Protein AF-A0A965PLQ7-F1 (afdb_monomer)

Radius of gyration: 40.12 Å; Cα contacts (8 Å, |Δi|>4): 39; chains: 1; bounding box: 79×46×120 Å

pLDDT: mean 82.79, std 12.0, range [39.75, 94.56]

Foldseek 3Di:
DVVVVVVVVVVVVVVVVVVVVVVVVVVVVVVVVVVVVVVVVVVVVVVVVVVVVVVLVVLLVVLVVVLVVQLVVLVVVLVVQLVVLVPFAAPPDDDPDDDPCVDPDLVNDHSVVNNVVSVVVSVVSNVVSVVVSVVSVVVVVVCVVVVPDPPDD

Secondary structure (DSSP, 8-state):
-HHHHHHHHHHHHHHHHHHHHHHHHHHHHHHHHHHHHHHHHHHHHHHHHHHHHHHHHHHHHHHHHHHHHHHHHHHHHHHHHHHHHTTSPPTTS--SS-----S--TTS--HHHHHHHHHHHHHHHHHHHHHHHHHHHHHHHHHHHTT--TT--

Sequence (153 aa):
MYWTIARYLSVALVCFVAGSVITQWRADKKLAELQKTYAEELNKAYESARKKEVNLRAEAAQIRRNKDGQIKSINDKHQSIVNGLRERPSASSVPDTTRDCKASTGAELSREHAEFLAREATRADQLRSALEACYLQYESVVSILTNKNPNNQ

Me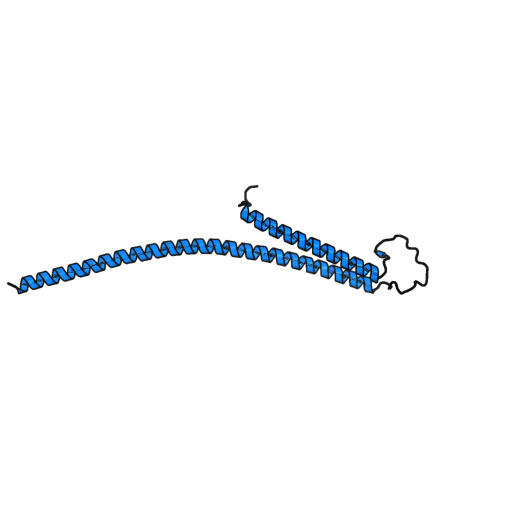an predicted aligned error: 12.71 Å

Solvent-accessible surface area (backbone atoms only — not comparable to full-atom values): 8701 Å² total; per-residue (Å²): 122,65,70,64,54,53,51,53,53,53,54,52,52,51,53,52,52,54,50,54,53,56,54,49,55,58,52,52,51,53,51,53,50,52,49,48,53,51,50,52,52,51,49,53,52,49,51,55,52,49,52,51,53,51,51,54,53,51,50,55,49,46,54,50,50,52,45,53,51,51,50,47,52,50,49,53,49,46,52,53,52,49,58,64,37,67,81,46,63,48,77,87,58,78,67,97,56,91,75,80,76,86,59,101,45,82,86,75,48,36,28,66,64,42,52,50,51,50,51,53,52,46,51,53,51,47,49,51,49,53,50,52,51,49,51,53,53,48,51,52,53,49,44,67,74,65,67,62,63,90,86,78,123

Structure (mmCIF, N/CA/C/O backbone):
data_AF-A0A965PLQ7-F1
#
_entry.id   AF-A0A965PLQ7-F1
#
loop_
_atom_site.group_PDB
_atom_site.id
_atom_site.type_symbol
_atom_site.label_atom_id
_atom_site.label_alt_id
_atom_site.label_comp_id
_atom_site.label_asym_id
_atom_site.label_entity_id
_atom_site.label_seq_id
_atom_site.pdbx_PDB_ins_code
_atom_site.Cartn_x
_atom_site.Cartn_y
_atom_site.Cartn_z
_atom_site.occupancy
_atom_site.B_iso_or_equiv
_atom_site.auth_seq_id
_atom_site.auth_comp_id
_atom_site.auth_asym_id
_atom_site.auth_atom_id
_atom_site.pdbx_PDB_model_num
ATOM 1 N N . MET A 1 1 ? 38.503 -25.787 -71.731 1.00 66.88 1 MET A N 1
ATOM 2 C CA . MET A 1 1 ? 38.452 -24.369 -71.302 1.00 66.88 1 MET A CA 1
ATOM 3 C C . MET A 1 1 ? 37.222 -24.030 -70.441 1.00 66.88 1 MET A C 1
ATOM 5 O O . MET A 1 1 ? 37.364 -23.248 -69.519 1.00 66.88 1 MET A O 1
ATOM 9 N N . TYR A 1 2 ? 36.046 -24.645 -70.643 1.00 78.12 2 TYR A N 1
ATOM 10 C CA . TYR A 1 2 ? 34.828 -24.362 -69.849 1.00 78.12 2 TYR A CA 1
ATOM 11 C C . TYR A 1 2 ? 34.816 -24.903 -68.405 1.00 78.12 2 TYR A C 1
ATOM 13 O O . TYR A 1 2 ? 34.206 -24.307 -67.523 1.00 78.12 2 TYR A O 1
ATOM 21 N N . TRP A 1 3 ? 35.515 -26.007 -68.134 1.00 76.44 3 TRP A N 1
ATOM 22 C CA . TRP A 1 3 ? 35.523 -26.645 -66.810 1.00 76.44 3 TRP A CA 1
ATOM 23 C C . TRP A 1 3 ? 36.226 -25.812 -65.725 1.00 76.44 3 TRP A C 1
ATOM 25 O O . TRP A 1 3 ? 35.797 -25.791 -64.573 1.00 76.44 3 TRP A O 1
ATOM 35 N N . THR A 1 4 ? 37.272 -25.066 -66.092 1.00 86.12 4 THR A N 1
ATOM 36 C CA . THR A 1 4 ? 37.950 -24.141 -65.173 1.00 86.12 4 THR A CA 1
ATOM 37 C C . THR A 1 4 ? 37.063 -22.938 -64.855 1.00 86.12 4 THR A C 1
ATOM 39 O O . THR A 1 4 ? 36.941 -22.571 -63.691 1.00 86.12 4 THR A O 1
ATOM 42 N N . ILE A 1 5 ? 36.363 -22.392 -65.856 1.00 87.19 5 ILE A N 1
ATOM 43 C CA . ILE A 1 5 ? 35.408 -21.282 -65.692 1.00 87.19 5 ILE A CA 1
ATOM 44 C C . ILE A 1 5 ? 34.255 -21.686 -64.756 1.00 87.19 5 ILE A C 1
ATOM 46 O O . ILE A 1 5 ? 33.928 -20.944 -63.831 1.00 87.19 5 ILE A O 1
ATOM 50 N N . ALA A 1 6 ? 33.691 -22.887 -64.929 1.00 89.19 6 ALA A N 1
ATOM 51 C CA . ALA A 1 6 ? 32.638 -23.410 -64.054 1.00 89.19 6 ALA A CA 1
ATOM 52 C C . ALA A 1 6 ? 33.101 -23.556 -62.590 1.00 89.19 6 ALA A C 1
ATOM 54 O O . ALA A 1 6 ? 32.358 -23.224 -61.665 1.00 89.19 6 ALA A O 1
ATOM 55 N N . ARG A 1 7 ? 34.354 -23.980 -62.366 1.00 89.88 7 ARG A N 1
ATOM 56 C CA . ARG A 1 7 ? 34.948 -24.044 -61.022 1.00 89.88 7 ARG A CA 1
ATOM 57 C C . ARG A 1 7 ? 35.049 -22.666 -60.369 1.00 89.88 7 ARG A C 1
ATOM 59 O O . ARG A 1 7 ? 34.617 -22.520 -59.228 1.00 89.88 7 ARG A O 1
ATOM 66 N N . TYR A 1 8 ? 35.541 -21.654 -61.080 1.00 91.75 8 TYR A N 1
ATOM 67 C CA . TYR A 1 8 ? 35.634 -20.300 -60.524 1.00 91.75 8 TYR A CA 1
ATOM 68 C C . TYR A 1 8 ? 34.261 -19.699 -60.197 1.00 91.75 8 TYR A C 1
ATOM 70 O O . TYR A 1 8 ? 34.104 -19.098 -59.135 1.00 91.75 8 TYR A O 1
ATOM 78 N N . LEU A 1 9 ? 33.250 -19.931 -61.043 1.00 91.69 9 LEU A N 1
ATOM 79 C CA . LEU A 1 9 ? 31.876 -19.499 -60.766 1.00 91.69 9 LEU A CA 1
ATOM 80 C C . LEU A 1 9 ? 31.300 -20.167 -59.511 1.00 91.69 9 LEU A C 1
ATOM 82 O O . LEU A 1 9 ? 30.690 -19.488 -58.689 1.00 91.69 9 LEU A O 1
ATOM 86 N N . SER A 1 10 ? 31.539 -21.469 -59.316 1.00 90.00 10 SER A N 1
ATOM 87 C CA . SER A 1 10 ? 31.071 -22.172 -58.113 1.00 90.00 10 SER A CA 1
ATOM 88 C C . SER A 1 10 ? 31.702 -21.627 -56.824 1.00 90.00 10 SER A C 1
ATOM 90 O O . SER A 1 10 ? 31.001 -21.426 -55.835 1.00 90.00 10 SER A O 1
ATOM 92 N N . VAL A 1 11 ? 33.000 -21.302 -56.844 1.00 91.94 11 VAL A N 1
ATOM 93 C CA . VAL A 1 11 ? 33.704 -20.722 -55.688 1.00 91.94 11 VAL A CA 1
ATOM 94 C C . VAL A 1 11 ? 33.186 -19.317 -55.377 1.00 91.94 11 VAL A C 1
ATOM 96 O O . VAL A 1 11 ? 32.912 -19.011 -54.218 1.00 91.94 11 VAL A O 1
ATOM 99 N N . ALA A 1 12 ? 32.979 -18.484 -56.400 1.00 90.62 12 ALA A N 1
ATOM 100 C CA . ALA A 1 12 ? 32.423 -17.144 -56.224 1.00 90.62 12 ALA A CA 1
ATOM 101 C C . ALA A 1 12 ? 31.021 -17.177 -55.588 1.00 90.62 12 ALA A C 1
ATOM 103 O O . ALA A 1 12 ? 30.727 -16.380 -54.696 1.00 90.62 12 ALA A O 1
ATOM 104 N N . LEU A 1 13 ? 30.180 -18.135 -55.990 1.00 92.00 13 LEU A N 1
ATOM 105 C CA . LEU A 1 13 ? 28.825 -18.300 -55.460 1.00 92.00 13 LEU A CA 1
ATOM 106 C C . LEU A 1 13 ? 28.847 -18.735 -53.984 1.00 92.00 13 LEU A C 1
ATOM 108 O O . LEU A 1 13 ? 28.117 -18.177 -53.167 1.00 92.00 13 LEU A O 1
ATOM 112 N N . VAL A 1 14 ? 29.745 -19.652 -53.610 1.00 92.00 14 VAL A N 1
ATOM 113 C CA . VAL A 1 14 ? 29.930 -20.066 -52.207 1.00 92.00 14 VAL A CA 1
ATOM 114 C C . VAL A 1 14 ? 30.409 -18.899 -51.337 1.00 92.00 14 VAL A C 1
ATOM 116 O O . VAL A 1 14 ? 29.869 -18.691 -50.251 1.00 92.00 14 VAL A O 1
ATOM 119 N N . CYS A 1 15 ? 31.366 -18.094 -51.810 1.00 87.88 15 CYS A N 1
ATOM 120 C CA . CYS A 1 15 ? 31.826 -16.904 -51.086 1.00 87.88 15 CYS A CA 1
ATOM 121 C C . CYS A 1 15 ? 30.713 -15.861 -50.912 1.00 87.88 15 CYS A C 1
ATOM 123 O O . CYS A 1 15 ? 30.601 -15.253 -49.847 1.00 87.88 15 CYS A O 1
ATOM 125 N N . PHE A 1 16 ? 29.870 -15.677 -51.930 1.00 92.44 16 PHE A N 1
ATOM 126 C CA . PHE A 1 16 ? 28.741 -14.753 -51.877 1.00 92.44 16 PHE A CA 1
ATOM 127 C C . PHE A 1 16 ? 27.687 -15.192 -50.848 1.00 92.44 16 PHE A C 1
ATOM 129 O O . PHE A 1 16 ? 27.262 -14.392 -50.010 1.00 92.44 16 PHE A O 1
ATOM 136 N N . VAL A 1 17 ? 27.328 -16.480 -50.839 1.00 90.25 17 VAL A N 1
ATOM 137 C CA . VAL A 1 17 ? 26.378 -17.042 -49.865 1.00 90.25 17 VAL A CA 1
ATOM 138 C C . VAL A 1 17 ? 26.950 -16.975 -48.448 1.00 90.25 17 VAL A C 1
ATOM 140 O O . VAL A 1 17 ? 26.284 -16.465 -47.549 1.00 90.25 17 VAL A O 1
ATOM 143 N N . ALA A 1 18 ? 28.204 -17.385 -48.241 1.00 89.50 18 ALA A N 1
ATOM 144 C CA . ALA A 1 18 ? 28.858 -17.284 -46.935 1.00 89.50 18 ALA A CA 1
ATOM 145 C C . ALA A 1 18 ? 28.910 -15.831 -46.422 1.00 89.50 18 ALA A C 1
ATOM 147 O O . ALA A 1 18 ? 28.638 -15.579 -45.248 1.00 89.50 18 ALA A O 1
ATOM 148 N N . GLY A 1 19 ? 29.181 -14.867 -47.309 1.00 87.19 19 GLY A N 1
ATOM 149 C CA . GLY A 1 19 ? 29.138 -13.439 -46.992 1.00 87.19 19 GLY A CA 1
ATOM 150 C C . GLY A 1 19 ? 27.767 -12.977 -46.489 1.00 87.19 19 GLY A C 1
ATOM 151 O O . GLY A 1 19 ? 27.698 -12.304 -45.461 1.00 87.19 19 GLY A O 1
ATOM 152 N N . SER A 1 20 ? 26.681 -13.380 -47.160 1.00 86.88 20 SER A N 1
ATOM 153 C CA . SER A 1 20 ? 25.308 -13.024 -46.756 1.00 86.88 20 SER A CA 1
ATOM 154 C C . SER A 1 20 ? 24.885 -13.601 -45.397 1.00 86.88 20 SER A C 1
ATOM 156 O O . SER A 1 20 ? 24.211 -12.925 -44.623 1.00 86.88 20 SER A O 1
ATOM 158 N N . VAL A 1 21 ? 25.332 -14.812 -45.053 1.00 90.94 21 VAL A N 1
ATOM 159 C CA . VAL A 1 21 ? 25.016 -15.436 -43.755 1.00 90.94 21 VAL A CA 1
ATOM 160 C C . VAL A 1 21 ? 25.738 -14.714 -42.612 1.00 90.94 21 VAL A C 1
ATOM 162 O O . VAL A 1 21 ? 25.161 -14.467 -41.551 1.00 90.94 21 VAL A O 1
ATOM 165 N N . ILE A 1 22 ? 26.995 -14.314 -42.830 1.00 86.00 22 ILE A N 1
ATOM 166 C CA . ILE A 1 22 ? 27.783 -13.578 -41.831 1.00 86.00 22 ILE A CA 1
ATOM 167 C C . ILE A 1 22 ? 27.171 -12.197 -41.555 1.00 86.00 22 ILE A C 1
ATOM 169 O O . ILE A 1 22 ? 27.165 -11.744 -40.406 1.00 86.00 22 ILE A O 1
ATOM 173 N N . THR A 1 23 ? 26.662 -11.507 -42.581 1.00 82.94 23 THR A N 1
ATOM 174 C CA . THR A 1 23 ? 26.028 -10.193 -42.405 1.00 82.94 23 THR A CA 1
ATOM 175 C C . THR A 1 23 ? 24.679 -10.293 -41.694 1.00 82.94 23 THR A C 1
ATOM 177 O O . THR A 1 23 ? 24.423 -9.472 -40.811 1.00 82.94 23 THR A O 1
ATOM 180 N N . GLN A 1 24 ? 23.870 -11.316 -41.988 1.00 83.25 24 GLN A N 1
ATOM 181 C CA . GLN A 1 24 ? 22.608 -11.585 -41.284 1.00 83.25 24 GLN A CA 1
ATOM 182 C C . GLN A 1 24 ? 22.830 -11.851 -39.790 1.00 83.25 24 GLN A C 1
ATOM 184 O O . GLN A 1 24 ? 22.234 -11.177 -38.955 1.00 83.25 24 GLN A O 1
ATOM 189 N N . TRP A 1 25 ? 23.792 -12.705 -39.430 1.00 86.44 25 TRP A N 1
ATOM 190 C CA . TRP A 1 25 ? 24.076 -13.007 -38.021 1.00 86.44 25 TRP A CA 1
ATOM 191 C C . TRP A 1 25 ? 24.499 -11.773 -37.205 1.00 86.44 25 TRP A C 1
ATOM 193 O O . TRP A 1 25 ? 24.160 -11.632 -36.028 1.00 86.44 25 TRP A O 1
ATOM 203 N N . ARG A 1 26 ? 25.233 -10.841 -37.830 1.00 86.50 26 ARG A N 1
ATOM 204 C CA . ARG A 1 26 ? 25.609 -9.562 -37.201 1.00 86.50 26 ARG A CA 1
ATOM 205 C C . ARG A 1 26 ? 24.405 -8.640 -37.000 1.00 86.50 26 ARG A C 1
ATOM 207 O O . ARG A 1 26 ? 24.387 -7.904 -36.015 1.00 86.50 26 ARG A O 1
ATOM 214 N N . ALA A 1 27 ? 23.435 -8.663 -37.913 1.00 85.81 27 ALA A N 1
ATOM 215 C CA . ALA A 1 27 ? 22.197 -7.902 -37.785 1.00 85.81 27 ALA A CA 1
ATOM 216 C C . ALA A 1 27 ? 21.310 -8.472 -36.666 1.00 85.81 27 ALA A C 1
ATOM 218 O O . ALA A 1 27 ? 20.884 -7.718 -35.791 1.00 85.81 27 ALA A O 1
ATOM 219 N N . ASP A 1 28 ? 21.141 -9.796 -36.619 1.00 86.75 28 ASP A N 1
ATOM 220 C CA . ASP A 1 28 ? 20.325 -10.480 -35.607 1.00 86.75 28 ASP A CA 1
ATOM 221 C C . ASP A 1 28 ? 20.848 -10.245 -34.186 1.00 86.75 28 ASP A C 1
ATOM 223 O O . ASP A 1 28 ? 20.072 -9.996 -33.262 1.00 86.75 28 ASP A O 1
ATOM 227 N N . LYS A 1 29 ? 22.176 -10.243 -33.998 1.00 89.25 29 LYS A N 1
ATOM 228 C CA . LYS A 1 2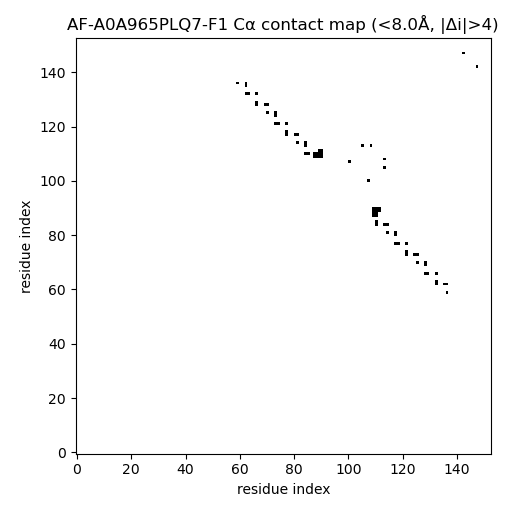9 ? 22.780 -9.939 -32.691 1.00 89.25 29 LYS A CA 1
ATOM 229 C C . LYS A 1 29 ? 22.440 -8.542 -32.184 1.00 89.25 29 LYS A C 1
ATOM 231 O O . LYS A 1 29 ? 22.095 -8.402 -31.015 1.00 89.25 29 LYS A O 1
ATOM 236 N N . LYS A 1 30 ? 22.518 -7.527 -33.049 1.00 88.19 30 LYS A N 1
ATOM 237 C CA . LYS A 1 30 ? 22.174 -6.146 -32.677 1.00 88.19 30 LYS A CA 1
ATOM 238 C C . LYS A 1 30 ? 20.693 -6.013 -32.342 1.00 88.19 30 LYS A C 1
ATOM 240 O O . LYS A 1 30 ? 20.339 -5.294 -31.414 1.00 88.19 30 LYS A O 1
ATOM 245 N N . LEU A 1 31 ? 19.839 -6.729 -33.073 1.00 89.44 31 LEU A N 1
ATOM 246 C CA . LEU A 1 31 ? 18.400 -6.750 -32.825 1.00 89.44 31 LEU A CA 1
ATOM 247 C C . LEU A 1 31 ? 18.081 -7.377 -31.459 1.00 89.44 31 LEU A C 1
ATOM 249 O O . LEU A 1 31 ? 17.299 -6.820 -30.693 1.00 89.44 31 LEU A O 1
ATOM 253 N N . ALA A 1 32 ? 18.743 -8.488 -31.125 1.00 90.12 32 ALA A N 1
ATOM 254 C CA . ALA A 1 32 ? 18.596 -9.154 -29.834 1.00 90.12 32 ALA A CA 1
ATOM 255 C C . ALA A 1 32 ? 19.124 -8.306 -28.664 1.00 90.12 32 ALA A C 1
ATOM 257 O O . ALA A 1 32 ? 18.539 -8.314 -27.584 1.00 90.12 32 ALA A O 1
ATOM 258 N N . GLU A 1 33 ? 20.220 -7.571 -28.859 1.00 90.81 33 GLU A N 1
ATOM 259 C CA . GLU A 1 33 ? 20.760 -6.650 -27.854 1.00 90.81 33 GLU A CA 1
ATOM 260 C C . GLU A 1 33 ? 19.802 -5.480 -27.597 1.00 90.81 33 GLU A C 1
ATOM 262 O O . GLU A 1 33 ? 19.471 -5.208 -26.446 1.00 90.81 33 GLU A O 1
ATOM 267 N N . LEU A 1 34 ? 19.255 -4.879 -28.659 1.00 91.00 34 LEU A N 1
ATOM 268 C CA . LEU A 1 34 ? 18.273 -3.797 -28.553 1.00 91.00 34 LEU A CA 1
ATOM 269 C C . LEU A 1 34 ? 16.969 -4.250 -27.875 1.00 91.00 34 LEU A C 1
ATOM 271 O O . LEU A 1 34 ? 16.395 -3.528 -27.061 1.00 91.00 34 LEU A O 1
ATOM 275 N N . GLN A 1 35 ? 16.496 -5.460 -28.183 1.00 92.75 35 GLN A N 1
ATOM 276 C CA . GLN A 1 35 ? 15.327 -6.038 -27.515 1.00 92.75 35 GLN A CA 1
ATOM 277 C C . GLN A 1 35 ? 15.574 -6.248 -26.022 1.00 92.75 35 GLN A C 1
ATOM 279 O O . GLN A 1 35 ? 14.679 -5.990 -25.220 1.00 92.75 35 GLN A O 1
ATOM 284 N N . LYS A 1 36 ? 16.778 -6.690 -25.638 1.00 92.69 36 LYS A N 1
ATOM 285 C CA . LYS A 1 36 ? 17.144 -6.864 -24.228 1.00 92.69 36 LYS A CA 1
ATOM 286 C C . LYS A 1 36 ? 17.182 -5.537 -23.488 1.00 92.69 36 LYS A C 1
ATOM 288 O O . LYS A 1 36 ? 16.562 -5.444 -22.435 1.00 92.69 36 LYS A O 1
ATOM 293 N N . THR A 1 37 ? 17.829 -4.510 -24.040 1.00 91.50 37 THR A N 1
ATOM 294 C CA . THR A 1 37 ? 17.885 -3.190 -23.392 1.00 91.50 37 THR A CA 1
ATOM 295 C C . THR A 1 37 ? 16.491 -2.595 -23.232 1.00 91.50 37 THR A C 1
ATOM 297 O O . THR A 1 37 ? 16.143 -2.127 -22.152 1.00 91.50 37 THR A O 1
ATOM 300 N N . TYR A 1 38 ? 15.649 -2.702 -24.264 1.00 91.50 38 TYR A N 1
ATOM 301 C CA . TYR A 1 38 ? 14.265 -2.237 -24.196 1.00 91.50 38 TYR A CA 1
ATOM 302 C C . TYR A 1 38 ? 13.435 -3.027 -23.171 1.00 91.50 38 TYR A C 1
ATOM 304 O O . TYR A 1 38 ? 12.697 -2.441 -22.380 1.00 91.50 38 TYR A O 1
ATOM 312 N N . ALA A 1 39 ? 13.583 -4.355 -23.128 1.00 93.56 39 ALA A N 1
ATOM 313 C CA . ALA A 1 39 ? 12.915 -5.197 -22.138 1.00 93.56 39 ALA A CA 1
ATOM 314 C C . ALA A 1 39 ? 13.378 -4.883 -20.706 1.00 93.56 39 ALA A C 1
ATOM 316 O O . ALA A 1 39 ? 12.560 -4.853 -19.792 1.00 93.56 39 ALA A O 1
ATOM 317 N N . GLU A 1 40 ? 14.666 -4.613 -20.493 1.00 93.62 40 GLU A N 1
ATOM 318 C CA . GLU A 1 40 ? 15.207 -4.202 -19.195 1.00 93.62 40 GLU A CA 1
ATOM 319 C C . GLU A 1 40 ? 14.678 -2.836 -18.751 1.00 93.62 40 GLU A C 1
ATOM 321 O O . GLU A 1 40 ? 14.317 -2.671 -17.585 1.00 93.62 40 GLU A O 1
ATOM 326 N N . GLU A 1 41 ? 14.603 -1.860 -19.655 1.00 92.50 41 GLU A N 1
ATOM 327 C CA . GLU A 1 41 ? 14.022 -0.542 -19.377 1.00 92.50 41 GLU A CA 1
ATOM 328 C C . GLU A 1 41 ? 12.537 -0.644 -19.025 1.00 92.50 41 GLU A C 1
ATOM 330 O O . GLU A 1 41 ? 12.102 -0.083 -18.014 1.00 92.50 41 GLU A O 1
ATOM 335 N N . LEU A 1 42 ? 11.773 -1.423 -19.798 1.00 94.19 42 LEU A N 1
ATOM 336 C CA . LEU A 1 42 ? 10.372 -1.702 -19.498 1.00 94.19 42 LEU A CA 1
ATOM 337 C C . LEU A 1 42 ? 10.218 -2.400 -18.149 1.00 94.19 42 LEU A C 1
ATOM 339 O O . LEU A 1 42 ? 9.388 -1.980 -17.347 1.00 94.19 42 LEU A O 1
ATOM 343 N N . ASN A 1 43 ? 11.029 -3.419 -17.862 1.00 94.06 43 ASN A N 1
ATOM 344 C CA . ASN A 1 43 ? 10.983 -4.130 -16.587 1.00 94.06 43 ASN A CA 1
ATOM 345 C C . ASN A 1 43 ? 11.287 -3.190 -15.415 1.00 94.06 43 ASN A C 1
ATOM 347 O O . ASN A 1 43 ? 10.556 -3.202 -14.428 1.00 94.06 43 ASN A O 1
ATOM 351 N N . LYS A 1 44 ? 12.291 -2.312 -15.533 1.00 94.56 44 LYS A N 1
ATOM 352 C CA . LYS A 1 44 ? 12.600 -1.299 -14.508 1.00 94.56 44 LYS A CA 1
ATOM 353 C C . LYS A 1 44 ? 11.437 -0.325 -14.302 1.00 94.56 44 LYS A C 1
ATOM 355 O O . LYS A 1 44 ? 11.076 -0.030 -13.159 1.00 94.56 44 LYS A O 1
ATOM 360 N N . ALA A 1 45 ? 10.816 0.145 -15.385 1.00 92.38 45 ALA A N 1
ATOM 361 C CA . ALA A 1 45 ? 9.638 1.004 -15.311 1.00 92.38 45 ALA A CA 1
ATOM 362 C C . ALA A 1 45 ? 8.462 0.282 -14.627 1.00 92.38 45 ALA A C 1
ATOM 364 O O . ALA A 1 45 ? 7.881 0.820 -13.679 1.00 92.38 45 ALA A O 1
ATOM 365 N N . TYR A 1 46 ? 8.179 -0.963 -15.021 1.00 93.56 46 TYR A N 1
ATOM 366 C CA . TYR A 1 46 ? 7.149 -1.812 -14.419 1.00 93.56 46 TYR A CA 1
ATOM 367 C C . TYR A 1 46 ? 7.404 -2.089 -12.939 1.00 93.56 46 TYR A C 1
ATOM 369 O O . TYR A 1 46 ? 6.481 -1.992 -12.134 1.00 93.56 46 TYR A O 1
ATOM 377 N N . GLU A 1 47 ? 8.638 -2.397 -12.546 1.00 94.00 47 GLU A N 1
ATOM 378 C CA . GLU A 1 47 ? 8.996 -2.601 -11.143 1.00 94.00 47 GLU A CA 1
ATOM 379 C C . GLU A 1 47 ? 8.783 -1.335 -10.318 1.00 94.00 47 GLU A C 1
ATOM 381 O O . GLU A 1 47 ? 8.257 -1.406 -9.206 1.00 94.00 47 GLU A O 1
ATOM 386 N N . SER A 1 48 ? 9.153 -0.170 -10.856 1.00 89.00 48 SER A N 1
ATOM 387 C CA . SER A 1 48 ? 8.941 1.107 -10.173 1.00 89.00 48 SER A CA 1
ATOM 388 C C . SER A 1 48 ? 7.448 1.416 -9.988 1.00 89.00 48 SER A C 1
ATOM 390 O O . SER A 1 48 ? 7.037 1.823 -8.900 1.00 89.00 48 SER A O 1
ATOM 392 N N . ALA A 1 49 ? 6.622 1.147 -11.005 1.00 90.00 49 ALA A N 1
ATOM 393 C CA . ALA A 1 49 ? 5.171 1.294 -10.935 1.00 90.00 49 ALA A CA 1
ATOM 394 C C . ALA A 1 49 ? 4.556 0.295 -9.944 1.00 90.00 49 ALA A C 1
ATOM 396 O O . ALA A 1 49 ? 3.782 0.679 -9.070 1.00 90.00 49 ALA A O 1
ATOM 397 N N . ARG A 1 50 ? 4.981 -0.972 -9.995 1.00 92.19 50 ARG A N 1
ATOM 398 C CA . ARG A 1 50 ? 4.509 -2.028 -9.094 1.00 92.19 50 ARG A CA 1
ATOM 399 C C . ARG A 1 50 ? 4.865 -1.740 -7.640 1.00 92.19 50 ARG A C 1
ATOM 401 O O . ARG A 1 50 ? 4.027 -1.943 -6.769 1.00 92.19 50 ARG A O 1
ATOM 408 N N . LYS A 1 51 ? 6.073 -1.242 -7.360 1.00 91.31 51 LYS A N 1
ATOM 409 C CA . LYS A 1 51 ? 6.475 -0.821 -6.006 1.00 91.31 51 LYS A CA 1
ATOM 410 C C . LYS A 1 51 ? 5.560 0.284 -5.479 1.00 91.31 51 LYS A C 1
ATOM 412 O O . LYS A 1 51 ? 5.093 0.184 -4.349 1.00 91.31 51 LYS A O 1
ATOM 417 N N . LYS A 1 52 ? 5.243 1.287 -6.307 1.00 88.44 52 LYS A N 1
ATOM 418 C CA . LYS A 1 52 ? 4.281 2.340 -5.945 1.00 88.44 52 LYS A CA 1
ATOM 419 C C . LYS A 1 52 ? 2.904 1.752 -5.651 1.00 88.44 52 LYS A C 1
ATOM 421 O O . LYS A 1 52 ? 2.361 2.013 -4.586 1.00 88.44 52 LYS A O 1
ATOM 426 N N . GLU A 1 53 ? 2.373 0.902 -6.527 1.00 87.75 53 GLU A N 1
ATOM 427 C CA . GLU A 1 53 ? 1.077 0.253 -6.293 1.00 87.75 53 GLU A CA 1
ATOM 428 C C . GLU A 1 53 ? 1.045 -0.565 -5.000 1.00 87.75 53 GLU A C 1
ATOM 430 O O . GLU A 1 53 ? 0.074 -0.492 -4.250 1.00 87.75 53 GLU A O 1
ATOM 435 N N . VAL A 1 54 ? 2.092 -1.346 -4.728 1.00 92.38 54 VAL A N 1
ATOM 436 C CA . VAL A 1 54 ? 2.184 -2.158 -3.508 1.00 92.38 54 VAL A CA 1
ATOM 437 C C . VAL A 1 54 ? 2.200 -1.267 -2.272 1.00 92.38 54 VAL A C 1
ATOM 439 O O . VAL A 1 54 ? 1.450 -1.541 -1.338 1.00 92.38 54 VAL A O 1
ATOM 442 N N . ASN A 1 55 ? 2.981 -0.187 -2.282 1.00 89.00 55 ASN A N 1
ATOM 443 C CA . ASN A 1 55 ? 3.046 0.753 -1.165 1.00 89.00 55 ASN A CA 1
ATOM 444 C C . ASN A 1 55 ? 1.686 1.415 -0.910 1.00 89.00 55 ASN A C 1
ATOM 446 O O . ASN A 1 55 ? 1.205 1.393 0.219 1.00 89.00 55 ASN A O 1
ATOM 450 N N . LEU A 1 56 ? 1.011 1.890 -1.962 1.00 87.81 56 LEU A N 1
ATOM 451 C CA . LEU A 1 56 ? -0.324 2.490 -1.856 1.00 87.81 56 LEU A CA 1
ATOM 452 C C . LEU A 1 56 ? -1.362 1.496 -1.328 1.00 87.81 56 LEU A C 1
ATOM 454 O O . LEU A 1 56 ? -2.183 1.822 -0.469 1.00 87.81 56 LEU A O 1
ATOM 458 N N . ARG A 1 57 ? -1.320 0.248 -1.809 1.00 88.31 57 ARG A N 1
ATOM 459 C CA . ARG A 1 57 ? -2.206 -0.817 -1.319 1.00 88.31 57 ARG A CA 1
ATOM 460 C C . ARG A 1 57 ? -1.922 -1.152 0.145 1.00 88.31 57 ARG A C 1
ATOM 462 O O . ARG A 1 57 ? -2.872 -1.389 0.894 1.00 88.31 57 ARG A O 1
ATOM 469 N N . ALA A 1 58 ? -0.652 -1.181 0.548 1.00 90.94 58 ALA A N 1
ATOM 470 C CA . ALA A 1 58 ? -0.235 -1.460 1.918 1.00 90.94 58 ALA A CA 1
ATOM 471 C C . ALA A 1 58 ? -0.670 -0.348 2.880 1.00 90.94 58 ALA A C 1
ATOM 473 O O . ALA A 1 58 ? -1.253 -0.650 3.922 1.00 90.94 58 ALA A O 1
ATOM 474 N N . GLU A 1 59 ? -0.474 0.913 2.501 1.00 87.31 59 GLU A N 1
ATOM 475 C CA . GLU A 1 59 ? -0.894 2.083 3.273 1.00 87.31 59 GLU A CA 1
ATOM 476 C C . GLU A 1 59 ? -2.418 2.128 3.430 1.00 87.31 59 GLU A C 1
ATOM 478 O O . GLU A 1 59 ? -2.936 2.190 4.546 1.00 87.31 59 GLU A O 1
ATOM 483 N N . ALA A 1 60 ? -3.164 1.946 2.335 1.00 86.62 60 ALA A N 1
ATOM 484 C CA . ALA A 1 60 ? -4.619 1.857 2.393 1.00 86.62 60 ALA A CA 1
ATOM 485 C C . ALA A 1 60 ? -5.092 0.691 3.283 1.00 86.62 60 ALA A C 1
ATOM 487 O O . ALA A 1 60 ? -6.076 0.817 4.016 1.00 86.62 60 ALA A O 1
ATOM 488 N N . ALA A 1 61 ? -4.403 -0.456 3.246 1.00 91.69 61 ALA A N 1
ATOM 489 C CA . ALA A 1 61 ? -4.700 -1.583 4.128 1.00 91.69 61 ALA A CA 1
ATOM 490 C C . ALA A 1 61 ? -4.388 -1.273 5.598 1.00 91.69 61 ALA A C 1
ATOM 492 O O . ALA A 1 61 ? -5.123 -1.721 6.476 1.00 91.69 61 ALA A O 1
ATOM 493 N N . GLN A 1 62 ? -3.334 -0.510 5.881 1.00 90.12 62 GLN A N 1
ATOM 494 C CA . GLN A 1 62 ? -2.995 -0.080 7.234 1.00 90.12 62 GLN A CA 1
ATOM 495 C C . GLN A 1 62 ? -4.038 0.886 7.800 1.00 90.12 62 GLN A C 1
ATOM 497 O O . GLN A 1 62 ? -4.507 0.662 8.912 1.00 90.12 62 GLN A O 1
ATOM 502 N N . ILE A 1 63 ? -4.482 1.874 7.018 1.00 88.12 63 ILE A N 1
ATOM 503 C CA . ILE A 1 63 ? -5.559 2.787 7.429 1.00 88.12 63 ILE A CA 1
ATOM 504 C C . ILE A 1 63 ? -6.841 2.002 7.747 1.00 88.12 63 ILE A C 1
ATOM 506 O O . ILE A 1 63 ? -7.468 2.234 8.780 1.00 88.12 63 ILE A O 1
ATOM 510 N N . ARG A 1 64 ? -7.206 1.018 6.907 1.00 87.12 64 ARG A N 1
ATOM 511 C CA . ARG A 1 64 ? -8.358 0.138 7.179 1.00 87.12 64 ARG A CA 1
ATOM 512 C C . ARG A 1 64 ? -8.191 -0.644 8.481 1.00 87.12 64 ARG A C 1
ATOM 514 O O . ARG A 1 64 ? -9.084 -0.601 9.317 1.00 87.12 64 ARG A O 1
ATOM 521 N N . ARG A 1 65 ? -7.039 -1.293 8.683 1.00 91.19 65 ARG A N 1
ATOM 522 C CA . ARG A 1 65 ? -6.753 -2.060 9.907 1.00 91.19 65 ARG A CA 1
ATOM 523 C C . ARG A 1 65 ? -6.820 -1.199 11.166 1.00 91.19 65 ARG A C 1
ATOM 525 O O . ARG A 1 65 ? -7.390 -1.638 12.159 1.00 91.19 65 ARG A O 1
ATOM 532 N N . ASN A 1 66 ? -6.278 0.015 11.118 1.00 89.56 66 ASN A N 1
ATOM 533 C CA . ASN A 1 66 ? -6.319 0.943 12.246 1.00 89.56 66 ASN A CA 1
ATOM 534 C C . ASN A 1 66 ? -7.760 1.340 12.579 1.00 89.56 66 ASN A C 1
ATOM 536 O O . ASN A 1 66 ? -8.161 1.249 13.737 1.00 89.56 66 ASN A O 1
ATOM 540 N N . LYS A 1 67 ? -8.556 1.698 11.564 1.00 87.25 67 LYS A N 1
ATOM 541 C CA . LYS A 1 67 ? -9.981 2.010 11.733 1.00 87.25 67 LYS A CA 1
ATOM 542 C C . LYS A 1 67 ? -10.749 0.829 12.334 1.00 87.25 67 LYS A C 1
ATOM 544 O O . LYS A 1 67 ? -11.481 1.001 13.301 1.00 87.25 67 LYS A O 1
ATOM 549 N N . ASP A 1 68 ? -10.558 -0.375 11.801 1.00 90.12 68 ASP A N 1
ATOM 550 C CA . ASP A 1 68 ? -11.253 -1.572 12.285 1.00 90.12 68 ASP A CA 1
ATOM 551 C C . ASP A 1 68 ? -10.847 -1.912 13.731 1.00 90.12 68 ASP A C 1
ATOM 553 O O . ASP A 1 68 ? -11.692 -2.287 14.546 1.00 90.12 68 ASP A O 1
ATOM 557 N N . GLY A 1 69 ? -9.574 -1.708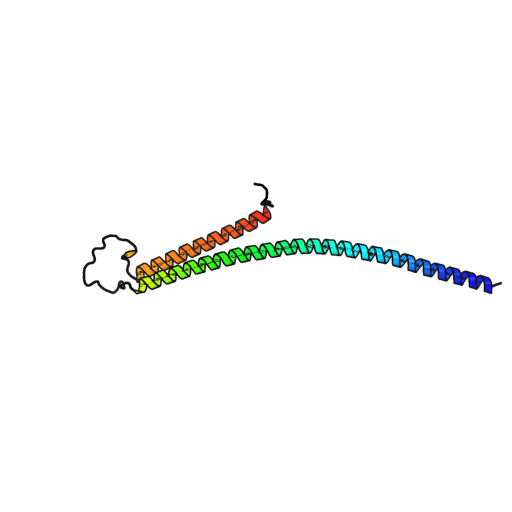 14.087 1.00 90.56 69 GLY A N 1
ATOM 558 C CA . GLY A 1 69 ? -9.082 -1.833 15.460 1.00 90.56 69 GLY A CA 1
ATOM 559 C C . GLY A 1 69 ? -9.705 -0.812 16.417 1.00 90.56 69 GLY A C 1
ATOM 560 O O . GLY A 1 69 ? -10.133 -1.182 17.513 1.00 90.56 69 GLY A O 1
ATOM 561 N N . GLN A 1 70 ? -9.817 0.453 15.999 1.00 89.38 70 GLN A N 1
ATOM 562 C CA . GLN A 1 70 ? -10.491 1.493 16.781 1.00 89.38 70 GLN A CA 1
ATOM 563 C C . GLN A 1 70 ? -11.980 1.170 16.976 1.00 89.38 70 GLN A C 1
ATOM 565 O O . GLN A 1 70 ? -12.468 1.216 18.105 1.00 89.38 70 GLN A O 1
ATOM 570 N N . ILE A 1 71 ? -12.688 0.768 15.914 1.00 89.06 71 ILE A N 1
ATOM 571 C CA . ILE A 1 71 ? -14.103 0.367 15.984 1.00 89.06 71 ILE A CA 1
ATOM 572 C C . ILE A 1 71 ? -14.283 -0.816 16.936 1.00 89.06 71 ILE A C 1
ATOM 574 O O . ILE A 1 71 ? -15.207 -0.807 17.751 1.00 89.06 71 ILE A O 1
ATOM 578 N N . LYS A 1 72 ? -13.391 -1.813 16.880 1.00 91.81 72 LYS A N 1
ATOM 579 C CA . LYS A 1 72 ? -13.421 -2.944 17.809 1.00 91.81 72 LYS A CA 1
ATOM 580 C C . LYS A 1 72 ? -13.257 -2.478 19.255 1.00 91.81 72 LYS A C 1
ATOM 582 O O . LYS A 1 72 ? -14.079 -2.834 20.088 1.00 91.81 72 LYS A O 1
ATOM 587 N N . SER A 1 73 ? -12.270 -1.627 19.543 1.00 90.81 73 SER A N 1
ATOM 588 C CA . SER A 1 73 ? -12.073 -1.084 20.895 1.00 90.81 73 SER A CA 1
ATOM 589 C C . SER A 1 73 ? -13.287 -0.290 21.390 1.00 90.81 73 SER A C 1
ATOM 591 O O . SER A 1 73 ? -13.691 -0.437 22.543 1.00 90.81 73 SER A O 1
ATOM 593 N N . ILE A 1 74 ? -13.896 0.524 20.523 1.00 89.56 74 ILE A N 1
ATOM 594 C CA . ILE A 1 74 ? -15.126 1.266 20.824 1.00 89.56 74 ILE A CA 1
ATOM 595 C C . ILE A 1 74 ? -16.268 0.296 21.157 1.00 89.56 74 ILE A C 1
ATOM 597 O O . ILE A 1 74 ? -16.969 0.482 22.150 1.00 89.56 74 ILE A O 1
ATOM 601 N N . ASN A 1 75 ? -16.428 -0.771 20.373 1.00 88.56 75 ASN A N 1
ATOM 602 C CA . ASN A 1 75 ? -17.464 -1.771 20.602 1.00 88.56 75 ASN A CA 1
ATOM 603 C C . ASN A 1 75 ? -17.228 -2.588 21.885 1.00 88.56 75 ASN A C 1
ATOM 605 O O . ASN A 1 75 ? -18.174 -2.830 22.632 1.00 88.56 75 ASN A O 1
ATOM 609 N N . ASP A 1 76 ? -15.983 -2.961 22.180 1.00 90.88 76 ASP A N 1
ATOM 610 C CA . ASP A 1 76 ? -15.616 -3.676 23.408 1.00 90.88 76 ASP A CA 1
ATOM 611 C C . ASP A 1 76 ? -15.915 -2.811 24.648 1.00 90.88 76 ASP A C 1
ATOM 613 O O . ASP A 1 76 ? -16.498 -3.284 25.629 1.00 90.88 76 ASP A O 1
ATOM 617 N N . LYS A 1 77 ? -15.606 -1.505 24.586 1.00 88.25 77 LYS A N 1
ATOM 618 C CA . LYS A 1 77 ? -15.980 -0.533 25.629 1.00 88.25 77 LYS A CA 1
ATOM 619 C C . LYS A 1 77 ? -17.494 -0.419 25.776 1.00 88.25 77 LYS A C 1
ATOM 621 O O . LYS A 1 77 ? -17.993 -0.460 26.897 1.00 88.25 77 LYS A O 1
ATOM 626 N N . HIS A 1 78 ? -18.224 -0.314 24.667 1.00 88.56 78 HIS A N 1
ATOM 627 C CA . HIS A 1 78 ? -19.684 -0.260 24.681 1.00 88.56 78 HIS A CA 1
ATOM 628 C C . HIS A 1 78 ? -20.290 -1.505 25.343 1.00 88.56 78 HIS A C 1
ATOM 630 O O . HIS A 1 78 ? -21.155 -1.375 26.206 1.00 88.56 78 HIS A O 1
ATOM 636 N N . GLN A 1 79 ? -19.802 -2.705 25.014 1.00 88.12 79 GLN A N 1
ATOM 637 C CA . GLN A 1 79 ? -20.256 -3.945 25.650 1.00 88.12 79 GLN A CA 1
ATOM 638 C C . GLN A 1 79 ? -19.966 -3.969 27.152 1.00 88.12 79 GLN A C 1
ATOM 640 O O . GLN A 1 79 ? -20.842 -4.344 27.927 1.00 88.12 79 GLN A O 1
ATOM 645 N N . SER A 1 80 ? -18.777 -3.532 27.57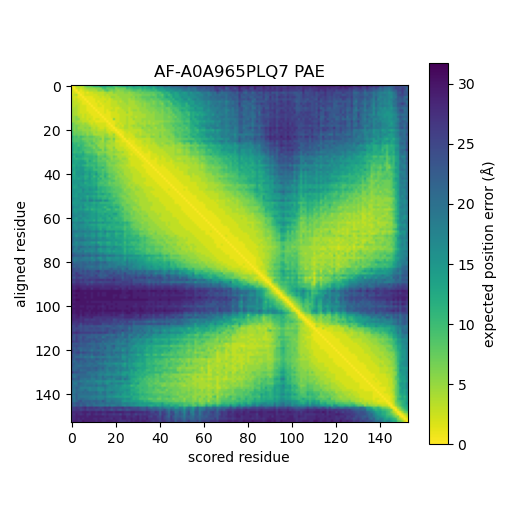5 1.00 88.00 80 SER A N 1
ATOM 646 C CA . SER A 1 80 ? -18.431 -3.419 28.997 1.00 88.00 80 SER A CA 1
ATOM 647 C C . SER A 1 80 ? -19.373 -2.465 29.744 1.00 88.00 80 SER A C 1
ATOM 649 O O . SER A 1 80 ? -19.921 -2.822 30.788 1.00 88.00 80 SER A O 1
ATOM 651 N N . ILE A 1 81 ? -19.650 -1.290 29.163 1.00 85.69 81 ILE A N 1
ATOM 652 C CA . ILE A 1 81 ? -20.585 -0.306 29.727 1.00 85.69 81 ILE A CA 1
ATOM 653 C C . ILE A 1 81 ? -21.993 -0.902 29.826 1.00 85.69 81 ILE A C 1
ATOM 655 O O . ILE A 1 81 ? -22.590 -0.872 30.897 1.00 85.69 81 ILE A O 1
ATOM 659 N N . VAL A 1 82 ? -22.515 -1.491 28.747 1.00 85.25 82 VAL A N 1
ATOM 660 C CA . VAL A 1 82 ? -23.854 -2.105 28.734 1.00 85.25 82 VAL A CA 1
ATOM 661 C C . VAL A 1 82 ? -23.958 -3.244 29.747 1.00 85.25 82 VAL A C 1
ATOM 663 O O . VAL A 1 82 ? -24.970 -3.353 30.435 1.00 85.25 82 VAL A O 1
ATOM 666 N N . ASN A 1 83 ? -22.919 -4.067 29.895 1.00 86.94 83 ASN A N 1
ATOM 667 C CA . ASN A 1 83 ? -22.901 -5.132 30.896 1.00 86.94 83 ASN A CA 1
ATOM 668 C C . ASN A 1 83 ? -22.992 -4.569 32.320 1.00 86.94 83 ASN A C 1
ATOM 670 O O . ASN A 1 83 ? -23.803 -5.064 33.096 1.00 86.94 83 ASN A O 1
ATOM 674 N N . GLY A 1 84 ? -22.254 -3.499 32.637 1.00 82.50 84 GLY A N 1
ATOM 675 C CA . GLY A 1 84 ? -22.365 -2.818 33.933 1.00 82.50 84 GLY A CA 1
ATOM 676 C C . GLY A 1 84 ? -23.725 -2.146 34.166 1.00 82.50 84 GLY A C 1
ATOM 677 O O . GLY A 1 84 ? -24.170 -2.006 35.302 1.00 82.50 84 GLY A O 1
ATOM 678 N N . LEU A 1 85 ? -24.433 -1.764 33.099 1.00 81.38 85 LEU A N 1
ATOM 679 C CA . LEU A 1 85 ? -25.782 -1.199 33.194 1.00 81.38 85 LEU A CA 1
ATOM 680 C C . LEU A 1 85 ? -26.861 -2.252 33.480 1.00 81.38 85 LEU A C 1
ATOM 682 O O . LEU A 1 85 ? -27.911 -1.897 34.012 1.00 81.38 85 LEU A O 1
ATOM 686 N N . ARG A 1 86 ? -26.622 -3.539 33.192 1.00 78.88 86 ARG A N 1
ATOM 687 C CA . ARG A 1 86 ? -27.600 -4.612 33.462 1.00 78.88 86 ARG A CA 1
ATOM 688 C C . ARG A 1 86 ? -27.926 -4.774 34.943 1.00 78.88 86 ARG A C 1
ATOM 690 O O . ARG A 1 86 ? -29.040 -5.179 35.259 1.00 78.88 86 ARG A O 1
ATOM 697 N N . GLU A 1 87 ? -26.983 -4.444 35.819 1.00 78.19 87 GLU A N 1
ATOM 698 C CA . GLU A 1 87 ? -27.144 -4.515 37.276 1.00 78.19 87 GLU A CA 1
ATOM 699 C C . GLU A 1 87 ? -27.994 -3.361 37.839 1.00 78.19 87 GLU A C 1
ATOM 701 O O . GLU A 1 87 ? -28.377 -3.387 39.008 1.00 78.19 87 GLU A O 1
ATOM 706 N N . ARG A 1 88 ? -28.320 -2.343 37.026 1.00 76.75 88 ARG A N 1
ATOM 707 C CA . ARG A 1 88 ? -29.104 -1.184 37.466 1.00 76.75 88 ARG A CA 1
ATOM 708 C C . ARG A 1 88 ? -30.617 -1.428 37.407 1.00 76.75 88 ARG A C 1
ATOM 710 O O . ARG A 1 88 ? -31.099 -2.113 36.500 1.00 76.75 88 ARG A O 1
ATOM 717 N N . PRO A 1 89 ? -31.384 -0.793 38.314 1.00 71.38 89 PRO A N 1
ATOM 718 C CA . PRO A 1 89 ? -32.842 -0.818 38.263 1.00 71.38 89 PRO A CA 1
ATOM 719 C C . PRO A 1 89 ? -33.373 -0.169 36.971 1.00 71.38 89 PRO A C 1
ATOM 721 O O . PRO A 1 89 ? -32.826 0.822 36.472 1.00 71.38 89 PRO A O 1
ATOM 724 N N . SER A 1 90 ? -34.445 -0.746 36.421 1.00 73.31 90 SER A N 1
ATOM 725 C CA . SER A 1 90 ? -35.184 -0.186 35.281 1.00 73.31 90 SER A CA 1
ATOM 726 C C . SER A 1 90 ? -36.011 1.029 35.704 1.00 73.31 90 SER A C 1
ATOM 728 O O . SER A 1 90 ? -36.404 1.134 36.866 1.00 73.31 90 SER A O 1
ATOM 730 N N . ALA A 1 91 ? -36.334 1.929 34.768 1.00 66.19 91 ALA A N 1
ATOM 731 C CA . ALA A 1 91 ? -37.196 3.080 35.059 1.00 66.19 91 ALA A CA 1
ATOM 732 C C . ALA A 1 91 ? -38.621 2.674 35.477 1.00 66.19 91 ALA A C 1
ATOM 734 O O . ALA A 1 91 ? -39.314 3.442 36.134 1.00 66.19 91 ALA A O 1
ATOM 735 N N . SER A 1 92 ? -39.058 1.462 35.119 1.00 64.50 92 SER A N 1
ATOM 736 C CA . SER A 1 92 ? -40.357 0.910 35.527 1.00 64.50 92 SER A CA 1
ATOM 737 C C . SER A 1 92 ? -40.391 0.436 36.985 1.00 64.50 92 SER A C 1
ATOM 739 O O . SER A 1 92 ? -41.470 0.177 37.512 1.00 64.50 92 SER A O 1
ATOM 741 N N . SER A 1 93 ? -39.233 0.300 37.638 1.00 61.03 93 SER A N 1
ATOM 742 C CA . SER A 1 93 ? -39.154 -0.025 39.060 1.00 61.03 93 SER A CA 1
ATOM 743 C C . SER A 1 93 ? -39.347 1.257 39.863 1.00 61.03 93 SER A C 1
ATOM 745 O O . SER A 1 93 ? -38.411 2.038 40.020 1.00 61.03 93 SER A O 1
ATOM 747 N N . VAL A 1 94 ? -40.557 1.482 40.378 1.00 58.91 94 VAL A N 1
ATOM 748 C CA . VAL A 1 94 ? -40.811 2.572 41.329 1.00 58.91 94 VAL A CA 1
ATOM 749 C C . VAL A 1 94 ? -39.937 2.319 42.565 1.00 58.91 94 VAL A C 1
ATOM 751 O O . VAL A 1 94 ? -40.034 1.240 43.153 1.00 58.91 94 VAL A O 1
ATOM 754 N N . PRO A 1 95 ? -39.031 3.236 42.940 1.00 61.00 95 PRO A N 1
ATOM 755 C CA . PRO A 1 95 ? -38.206 3.037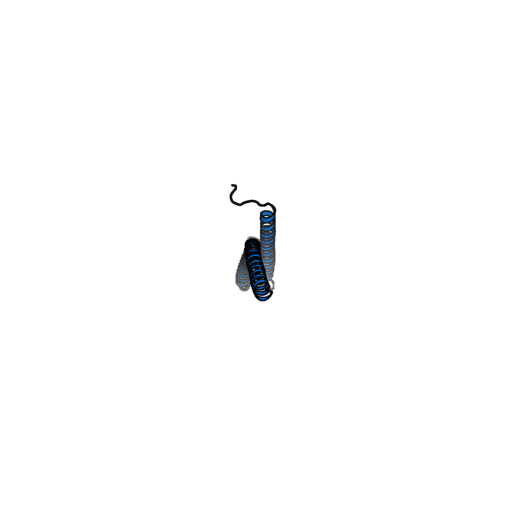 44.118 1.00 61.00 95 PRO A CA 1
ATOM 756 C C . PRO A 1 95 ? -39.081 3.128 45.375 1.00 61.00 95 PRO A C 1
ATOM 758 O O . PRO A 1 95 ? -39.837 4.081 45.537 1.00 61.00 95 PRO A O 1
ATOM 761 N N . ASP A 1 96 ? -38.935 2.157 46.279 1.00 60.91 96 ASP A N 1
ATOM 762 C CA . ASP A 1 96 ? -39.661 2.084 47.565 1.00 60.91 96 ASP A CA 1
ATOM 763 C C . ASP A 1 96 ? -39.382 3.289 48.487 1.00 60.91 96 ASP A C 1
ATOM 765 O O . ASP A 1 96 ? -40.088 3.545 49.458 1.00 60.91 96 ASP A O 1
ATOM 769 N N . THR A 1 97 ? -38.324 4.045 48.190 1.00 59.12 97 THR A N 1
ATOM 770 C CA . THR A 1 97 ? -37.915 5.249 48.914 1.00 59.12 97 THR A CA 1
ATOM 771 C C . THR A 1 97 ? -37.553 6.352 47.924 1.00 59.12 97 THR A C 1
ATOM 773 O O . THR A 1 97 ? -36.875 6.108 46.922 1.00 59.12 97 THR A O 1
ATOM 776 N N . THR A 1 98 ? -37.986 7.586 48.199 1.00 60.22 98 THR A N 1
ATOM 777 C CA . THR A 1 98 ? -37.541 8.782 47.471 1.00 60.22 98 THR A CA 1
ATOM 778 C C . THR A 1 98 ? -36.022 8.888 47.571 1.00 60.22 98 THR A C 1
ATOM 780 O O . THR A 1 98 ? -35.489 9.201 48.636 1.00 60.22 98 THR A O 1
ATOM 783 N N . ARG A 1 99 ? -35.316 8.589 46.475 1.00 64.06 99 ARG A N 1
ATOM 784 C CA . ARG A 1 99 ? -33.864 8.768 46.398 1.00 64.06 99 ARG A CA 1
ATOM 785 C C . ARG A 1 99 ? -33.567 10.254 46.240 1.00 64.06 99 ARG A C 1
ATOM 787 O O . ARG A 1 99 ? -34.075 10.894 45.325 1.00 64.06 99 ARG A O 1
ATOM 794 N N . ASP A 1 100 ? -32.746 10.776 47.141 1.00 60.03 100 ASP A N 1
ATOM 795 C CA . ASP A 1 100 ? -32.202 12.127 47.063 1.00 60.03 100 ASP A CA 1
ATOM 796 C C . ASP A 1 100 ? -31.199 12.161 45.897 1.00 60.03 100 ASP A C 1
ATOM 798 O O . ASP A 1 100 ? -30.070 11.682 46.031 1.00 60.03 100 ASP A O 1
ATOM 802 N N . CYS A 1 101 ? -31.641 12.620 44.720 1.00 59.66 101 CYS A N 1
ATOM 803 C CA . CYS A 1 101 ? -30.797 12.780 43.533 1.00 59.66 101 CYS A CA 1
ATOM 804 C C . CYS A 1 101 ? -29.809 13.922 43.771 1.00 59.66 101 CYS A C 1
ATOM 806 O O . CYS A 1 101 ? -30.032 15.067 43.373 1.00 59.66 101 CYS A O 1
ATOM 808 N N . LYS A 1 102 ? -28.724 13.615 44.482 1.00 59.44 102 LYS A N 1
ATOM 809 C CA . LYS A 1 102 ? -27.799 14.615 45.023 1.00 59.44 102 LYS A CA 1
ATOM 810 C C . LYS A 1 102 ? -26.933 15.266 43.948 1.00 59.44 102 LYS A C 1
ATOM 812 O O . LYS A 1 102 ? -26.355 16.325 44.181 1.00 59.44 102 LYS A O 1
ATOM 817 N N . ALA A 1 103 ? -26.865 14.656 42.768 1.00 51.69 103 ALA A N 1
ATOM 818 C CA . ALA A 1 103 ? -26.329 15.277 41.574 1.00 51.69 103 ALA A CA 1
ATOM 819 C C . ALA A 1 103 ? -26.901 14.579 40.336 1.00 51.69 103 ALA A C 1
ATOM 821 O O . ALA A 1 103 ? -26.771 13.366 40.195 1.00 51.69 103 ALA A O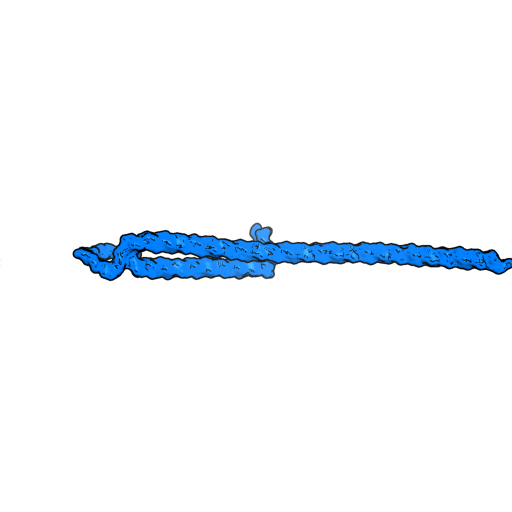 1
ATOM 822 N N . SER A 1 104 ? -27.462 15.350 39.402 1.00 59.72 104 SER A N 1
ATOM 823 C CA . SER A 1 104 ? -27.897 14.916 38.067 1.00 59.72 104 SER A CA 1
ATOM 824 C C . SER A 1 104 ? -26.705 14.500 37.188 1.00 59.72 104 SER A C 1
ATOM 826 O O . SER A 1 104 ? -26.404 15.105 36.161 1.00 59.72 104 SER A O 1
ATOM 828 N N . THR A 1 105 ? -25.976 13.485 37.636 1.00 65.62 105 THR A N 1
ATOM 829 C CA . THR A 1 105 ? -24.827 12.874 36.975 1.00 65.62 105 THR A CA 1
ATOM 830 C C . THR A 1 105 ? -25.270 11.563 36.334 1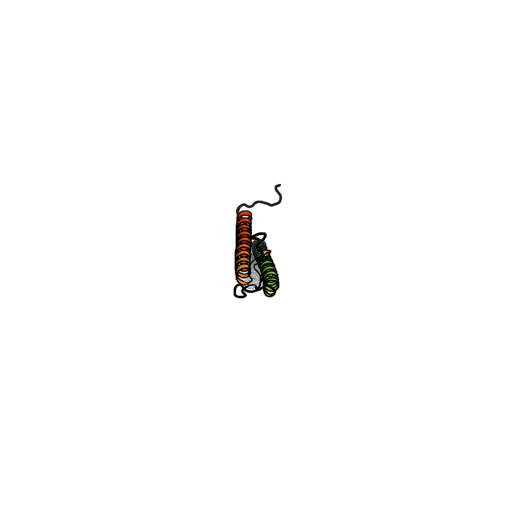.00 65.62 105 THR A C 1
ATOM 832 O O . THR A 1 105 ? -26.172 10.887 36.827 1.00 65.62 105 THR A O 1
ATOM 835 N N . GLY A 1 106 ? -24.620 11.151 35.240 1.00 67.19 106 GLY A N 1
ATOM 836 C CA . GLY A 1 106 ? -24.958 9.899 34.538 1.00 67.19 106 GLY A CA 1
ATOM 837 C C . GLY A 1 106 ? -24.828 8.622 35.393 1.00 67.19 106 GLY A C 1
ATOM 838 O O . GLY A 1 106 ? -25.256 7.542 34.979 1.00 67.19 106 GLY A O 1
ATOM 839 N N . ALA A 1 107 ? -24.259 8.727 36.599 1.00 69.50 107 ALA A N 1
ATOM 840 C CA . ALA A 1 107 ? -24.147 7.639 37.563 1.00 69.50 107 ALA A CA 1
ATOM 841 C C . ALA A 1 107 ? -25.503 7.205 38.148 1.00 69.50 107 ALA A C 1
ATOM 843 O O . ALA A 1 107 ? -25.682 6.020 38.414 1.00 69.50 107 ALA A O 1
ATOM 844 N N . GLU A 1 108 ? -26.460 8.124 38.284 1.00 72.00 108 GLU A N 1
ATOM 845 C CA . GLU A 1 108 ? -27.782 7.853 38.875 1.00 72.00 108 GLU A CA 1
ATOM 846 C C . GLU A 1 108 ? -28.863 7.555 37.823 1.00 72.00 108 GLU A C 1
ATOM 848 O O . GLU A 1 108 ? -30.025 7.324 38.150 1.00 72.00 108 GLU A O 1
ATOM 853 N N . LEU A 1 109 ? -28.484 7.551 36.543 1.00 74.19 109 LEU A N 1
ATOM 854 C CA . LEU A 1 109 ? -29.408 7.363 35.434 1.00 74.19 109 LEU A CA 1
ATOM 855 C C . LEU A 1 109 ? -29.947 5.922 35.392 1.00 74.19 109 LEU A C 1
ATOM 857 O O . LEU A 1 109 ? -29.180 4.964 35.574 1.00 74.19 109 LEU A O 1
ATOM 861 N N . SER A 1 110 ? -31.250 5.781 35.113 1.00 77.31 110 SER A N 1
ATOM 862 C CA . SER A 1 110 ? -31.900 4.474 34.945 1.00 77.31 110 SER A CA 1
ATOM 863 C C . SER A 1 110 ? -31.246 3.673 33.822 1.00 77.31 110 SER A C 1
ATOM 865 O O . SER A 1 110 ? -30.607 4.234 32.922 1.00 77.31 110 SER A O 1
ATOM 867 N N . ARG A 1 111 ? -31.433 2.349 33.852 1.00 80.69 111 ARG A N 1
ATOM 868 C CA . ARG A 1 111 ? -30.852 1.456 32.847 1.00 80.69 111 ARG A CA 1
ATOM 869 C C . ARG A 1 111 ? -31.175 1.890 31.413 1.00 80.69 111 ARG A C 1
ATOM 871 O O . ARG A 1 111 ? -30.248 2.016 30.619 1.00 80.69 111 ARG A O 1
ATOM 878 N N . GLU A 1 112 ? -32.443 2.159 31.072 1.00 81.44 112 GLU A N 1
ATOM 879 C CA . GLU A 1 112 ? -32.808 2.470 29.678 1.00 81.44 112 GLU A CA 1
ATOM 880 C C . GLU A 1 112 ? -32.172 3.776 29.186 1.00 81.44 112 GLU A C 1
ATOM 882 O O . GLU A 1 112 ? -31.652 3.844 28.070 1.00 81.44 112 GLU A O 1
ATOM 887 N N . HIS A 1 113 ? -32.179 4.814 30.025 1.00 80.62 113 HIS A N 1
ATOM 888 C CA . HIS A 1 113 ? -31.608 6.112 29.674 1.00 80.62 113 HIS A CA 1
ATOM 889 C C . HIS A 1 113 ? -30.077 6.053 29.574 1.00 80.62 113 HIS A C 1
ATOM 891 O O . HIS A 1 113 ? -29.490 6.667 28.681 1.00 80.62 113 HIS A O 1
ATOM 897 N N . ALA A 1 114 ? -29.421 5.276 30.439 1.00 82.75 114 ALA A N 1
ATOM 898 C CA . ALA A 1 114 ? -27.975 5.084 30.389 1.00 82.75 114 ALA A CA 1
ATOM 899 C C . ALA A 1 114 ? -27.544 4.267 29.162 1.00 82.75 114 ALA A C 1
ATOM 901 O O . ALA A 1 114 ? -26.554 4.608 28.516 1.00 82.75 114 ALA A O 1
ATOM 902 N N . G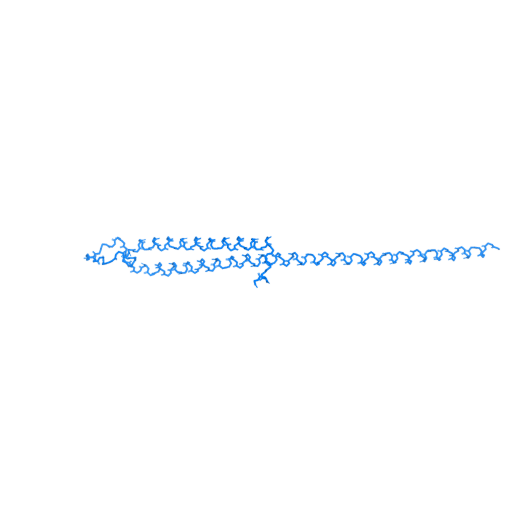LU A 1 115 ? -28.309 3.239 28.788 1.00 84.19 115 GLU A N 1
ATOM 903 C CA . GLU A 1 115 ? -28.069 2.460 27.568 1.00 84.19 115 GLU A CA 1
ATOM 904 C C . GLU A 1 115 ? -28.261 3.293 26.295 1.00 84.19 115 GLU A C 1
ATOM 906 O O . GLU A 1 115 ? -27.554 3.085 25.306 1.00 84.19 115 GLU A O 1
ATOM 911 N N . PHE A 1 116 ? -29.221 4.222 26.287 1.00 87.00 116 PHE A N 1
ATOM 912 C CA . PHE A 1 116 ? -29.396 5.155 25.175 1.00 87.00 116 PHE A CA 1
ATOM 913 C C . PHE A 1 116 ? -28.171 6.067 25.021 1.00 87.00 116 PHE A C 1
ATOM 915 O O . PHE A 1 116 ? -27.591 6.136 23.938 1.00 87.00 116 PHE A O 1
ATOM 922 N N . LEU A 1 117 ? -27.722 6.699 26.113 1.00 86.62 117 LEU A N 1
ATOM 923 C CA . LEU A 1 117 ? -26.531 7.553 26.090 1.00 86.62 117 LEU A CA 1
ATOM 924 C C . LEU A 1 117 ? -25.266 6.779 25.704 1.00 86.62 117 LEU A C 1
ATOM 926 O O . LEU A 1 117 ? -24.461 7.287 24.927 1.00 86.62 117 LEU A O 1
ATOM 930 N N . ALA A 1 118 ? -25.099 5.546 26.192 1.00 86.62 118 ALA A N 1
ATOM 931 C CA . ALA A 1 118 ? -23.967 4.696 25.825 1.00 86.62 118 ALA A CA 1
ATOM 932 C C . ALA A 1 118 ? -23.948 4.388 24.319 1.00 86.62 118 ALA A C 1
ATOM 934 O O . ALA A 1 118 ? -22.888 4.443 23.689 1.00 86.62 118 ALA A O 1
ATOM 935 N N . ARG A 1 119 ? -25.116 4.123 23.718 1.00 87.81 119 ARG A N 1
ATOM 936 C CA . ARG A 1 119 ? -25.245 3.906 22.269 1.00 87.81 119 ARG A CA 1
ATOM 937 C C . ARG A 1 119 ? -24.930 5.163 21.463 1.00 87.81 119 ARG A C 1
ATOM 939 O O . ARG A 1 119 ? -24.181 5.074 20.491 1.00 87.81 119 ARG A O 1
ATOM 946 N N . GLU A 1 120 ? -25.447 6.321 21.863 1.00 90.81 120 GLU A N 1
ATOM 947 C CA . GLU A 1 120 ? -25.168 7.580 21.158 1.00 90.81 120 GLU A CA 1
ATOM 948 C C . GLU A 1 120 ? -23.702 8.014 21.297 1.00 90.81 120 GLU A C 1
ATOM 950 O O . GLU A 1 120 ? -23.091 8.421 20.311 1.00 90.81 120 GLU A O 1
ATOM 955 N N . ALA A 1 121 ? -23.091 7.841 22.474 1.00 88.62 121 ALA A N 1
ATOM 956 C CA . ALA A 1 121 ? -21.658 8.074 22.661 1.00 88.62 121 ALA A CA 1
ATOM 957 C C . ALA A 1 121 ? -20.818 7.159 21.754 1.00 88.62 121 ALA A C 1
ATOM 959 O O . ALA A 1 121 ? -19.912 7.621 21.064 1.00 88.62 121 ALA A O 1
ATOM 960 N N . THR A 1 122 ? -21.184 5.877 21.672 1.00 87.88 122 THR A N 1
ATOM 961 C CA . THR A 1 122 ? -20.532 4.901 20.785 1.00 87.88 122 THR A CA 1
ATOM 962 C C . THR A 1 122 ? -20.652 5.308 19.316 1.00 87.88 122 THR A C 1
ATOM 964 O O . THR A 1 122 ? -19.667 5.260 18.581 1.00 87.88 122 THR A O 1
ATOM 967 N N . ARG A 1 123 ? -21.837 5.757 18.878 1.00 88.62 123 ARG A N 1
ATOM 968 C CA . ARG A 1 123 ? -22.046 6.274 17.517 1.00 88.62 123 ARG A CA 1
ATOM 969 C C . ARG A 1 123 ? -21.182 7.509 17.251 1.00 88.62 123 ARG A C 1
ATOM 971 O O . ARG A 1 123 ? -20.567 7.597 16.190 1.00 88.62 123 ARG A O 1
ATOM 978 N N . ALA A 1 124 ? -21.117 8.446 18.195 1.00 92.31 124 ALA A N 1
ATOM 979 C CA . ALA A 1 124 ? -20.288 9.641 18.066 1.00 92.31 124 ALA A CA 1
ATOM 980 C C . ALA A 1 124 ? -18.795 9.290 17.934 1.00 92.31 124 ALA A C 1
ATOM 982 O O . ALA A 1 124 ? -18.106 9.851 17.083 1.00 92.31 124 ALA A O 1
ATOM 983 N N . ASP A 1 125 ? -18.304 8.323 18.709 1.00 89.06 125 ASP A N 1
ATOM 984 C CA . ASP A 1 125 ? -16.908 7.881 18.636 1.00 89.06 125 ASP A CA 1
ATOM 985 C C . ASP A 1 125 ? -16.600 7.114 17.342 1.00 89.06 125 ASP A C 1
ATOM 987 O O . ASP A 1 125 ? -15.542 7.313 16.742 1.00 89.06 125 ASP A O 1
ATOM 991 N N . GLN A 1 126 ? -17.543 6.310 16.839 1.00 86.12 126 GLN A N 1
ATOM 992 C CA . GLN A 1 126 ? -17.429 5.693 15.512 1.00 86.12 126 GLN A CA 1
ATOM 993 C C . GLN A 1 126 ? -17.337 6.746 14.400 1.00 86.12 126 GLN A C 1
ATOM 995 O O . GLN A 1 126 ? -16.520 6.607 13.490 1.00 86.12 126 GLN A O 1
ATOM 1000 N N . LEU A 1 127 ? -18.140 7.813 14.476 1.00 91.38 127 LEU A N 1
ATOM 1001 C CA . LEU A 1 127 ? -18.091 8.919 13.516 1.00 91.38 127 LEU A CA 1
ATOM 1002 C C . LEU A 1 127 ? -16.757 9.671 13.580 1.00 91.38 127 LEU A C 1
ATOM 1004 O O . LEU A 1 127 ? -16.190 9.980 12.533 1.00 91.38 127 LEU A O 1
ATOM 1008 N N . ARG A 1 128 ? -16.222 9.918 14.783 1.00 90.94 128 ARG A N 1
ATOM 1009 C CA . ARG A 1 128 ? -14.886 10.517 14.955 1.00 90.94 128 ARG A CA 1
ATOM 1010 C C . ARG A 1 128 ? -13.792 9.655 14.326 1.00 90.94 128 ARG A C 1
ATOM 1012 O O . ARG A 1 128 ? -12.988 10.180 13.564 1.00 90.94 128 ARG A O 1
ATOM 1019 N N . SER A 1 129 ? -13.812 8.345 14.578 1.00 86.88 129 SER A N 1
ATOM 1020 C CA . SER A 1 129 ? -12.868 7.386 13.984 1.00 86.88 129 SER A CA 1
ATOM 1021 C C . SER A 1 129 ? -12.966 7.347 12.451 1.00 86.88 129 SER A C 1
ATOM 1023 O O . SER A 1 129 ? -11.955 7.342 11.747 1.00 86.88 129 SER A O 1
ATOM 1025 N N . ALA A 1 130 ? -14.185 7.380 11.903 1.00 85.69 130 ALA A N 1
ATOM 1026 C CA . ALA A 1 130 ? -14.400 7.420 10.457 1.00 85.69 130 ALA A CA 1
ATOM 1027 C C . ALA A 1 130 ? -13.865 8.713 9.818 1.00 85.69 130 ALA A C 1
ATOM 1029 O O . ALA A 1 130 ? -13.278 8.669 8.737 1.00 85.69 130 ALA A O 1
ATOM 1030 N N . LEU A 1 131 ? -14.048 9.850 10.489 1.00 91.69 131 LEU A N 1
ATOM 1031 C CA . LEU A 1 131 ? -13.556 11.149 10.039 1.00 91.69 131 LEU A CA 1
ATOM 1032 C C . LEU A 1 131 ? -12.024 11.223 10.093 1.00 91.69 131 LEU A C 1
ATOM 1034 O O . LEU A 1 131 ? -11.412 11.673 9.127 1.00 91.69 131 LEU A O 1
ATOM 1038 N N . GLU A 1 132 ? -11.400 10.719 11.159 1.00 90.62 132 GLU A N 1
ATOM 1039 C CA . GLU A 1 132 ? -9.939 10.597 11.251 1.00 90.62 132 GLU A CA 1
ATOM 1040 C C . GLU A 1 132 ? -9.385 9.747 10.096 1.00 90.62 132 GLU A C 1
ATOM 1042 O O . GLU A 1 132 ? -8.477 10.172 9.383 1.00 90.62 132 GLU A O 1
ATOM 1047 N N . ALA A 1 133 ? -9.991 8.583 9.837 1.00 84.94 133 ALA A N 1
ATOM 1048 C CA . ALA A 1 133 ? -9.602 7.732 8.716 1.00 84.94 133 ALA A CA 1
ATOM 1049 C C . ALA A 1 133 ? -9.759 8.435 7.354 1.00 84.94 133 ALA A C 1
ATOM 1051 O O . ALA A 1 133 ? -8.939 8.219 6.461 1.00 84.94 133 ALA A O 1
ATOM 1052 N N . CYS A 1 134 ? -10.784 9.277 7.190 1.00 89.62 134 CYS A N 1
ATOM 1053 C CA . CYS A 1 134 ? -10.996 10.066 5.977 1.00 89.62 134 CYS A CA 1
ATOM 1054 C C . CYS A 1 134 ? -9.882 11.103 5.775 1.00 89.62 134 CYS A C 1
ATOM 1056 O O . CYS A 1 134 ? -9.314 11.190 4.686 1.00 89.62 134 CYS A O 1
ATOM 1058 N N . TYR A 1 135 ? -9.507 11.836 6.828 1.00 91.38 135 TYR A N 1
ATOM 1059 C CA . TYR A 1 135 ? -8.409 12.798 6.742 1.00 91.38 135 TYR A CA 1
ATOM 1060 C C . TYR A 1 135 ? -7.067 12.133 6.455 1.00 91.38 135 TYR A C 1
ATOM 1062 O O . TYR A 1 135 ? -6.338 12.625 5.601 1.00 91.38 135 TYR A O 1
ATOM 1070 N N . LEU A 1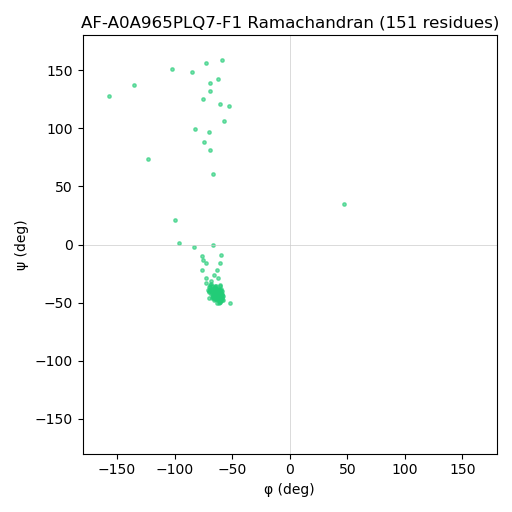 136 ? -6.776 10.983 7.069 1.00 88.00 136 LEU A N 1
ATOM 1071 C CA . LEU A 1 136 ? -5.551 10.231 6.782 1.00 88.00 136 LEU A CA 1
ATOM 1072 C C . LEU A 1 136 ? -5.486 9.757 5.321 1.00 88.00 136 LEU A C 1
ATOM 1074 O O . LEU A 1 136 ? -4.426 9.800 4.703 1.00 88.00 136 LEU A O 1
ATOM 1078 N N . GLN A 1 137 ? -6.614 9.329 4.743 1.00 84.44 137 GLN A N 1
ATOM 1079 C CA . GLN A 1 137 ? -6.681 8.977 3.317 1.00 84.44 137 GLN A CA 1
ATOM 1080 C C . GLN A 1 137 ? -6.499 10.192 2.408 1.00 84.44 137 GLN A C 1
ATOM 1082 O O . GLN A 1 137 ? -5.875 10.090 1.357 1.00 84.44 137 GLN A O 1
ATOM 1087 N N . TYR A 1 138 ? -7.057 11.339 2.786 1.00 88.19 138 TYR A N 1
ATOM 1088 C CA . TYR A 1 138 ? -6.887 12.565 2.019 1.00 88.19 138 TYR A CA 1
ATOM 1089 C C . TYR A 1 138 ? -5.435 13.059 2.069 1.00 88.19 138 TYR A C 1
ATOM 1091 O O . TYR A 1 138 ? -4.851 13.371 1.033 1.00 88.19 138 TYR A O 1
ATOM 1099 N N . GLU A 1 139 ? -4.828 13.081 3.256 1.00 87.31 139 GLU A N 1
ATOM 1100 C CA . GLU A 1 139 ? -3.442 13.505 3.452 1.00 87.31 139 GLU A CA 1
ATOM 1101 C C . GLU A 1 139 ? -2.456 12.592 2.715 1.00 87.31 139 GLU A C 1
ATOM 1103 O O . GLU A 1 139 ? -1.532 13.097 2.070 1.00 87.31 139 GLU A O 1
ATOM 1108 N N . SER A 1 140 ? -2.686 11.272 2.708 1.00 83.81 140 SER A N 1
ATOM 1109 C CA . SER A 1 140 ? -1.846 10.351 1.937 1.00 83.81 140 SER A CA 1
ATOM 1110 C C . SER A 1 140 ? -1.890 10.672 0.443 1.00 83.81 140 SER A C 1
ATOM 1112 O O . SER A 1 140 ? -0.838 10.837 -0.176 1.00 83.81 140 SER A O 1
ATOM 1114 N N . VAL A 1 141 ? -3.078 10.897 -0.128 1.00 84.62 141 VAL A N 1
ATOM 1115 C CA . VAL A 1 141 ? -3.242 11.304 -1.536 1.00 84.62 141 VAL A CA 1
ATOM 1116 C C . VAL A 1 141 ? -2.553 12.640 -1.820 1.00 84.62 141 VAL A C 1
ATOM 1118 O O . VAL A 1 141 ? -1.820 12.757 -2.803 1.00 84.62 141 VAL A O 1
ATOM 1121 N N . VAL A 1 142 ? -2.731 13.640 -0.957 1.00 87.25 142 VAL A N 1
ATOM 1122 C CA . VAL A 1 142 ? -2.087 14.952 -1.118 1.00 87.25 142 VAL A CA 1
ATOM 1123 C C . VAL A 1 142 ? -0.561 14.839 -1.067 1.00 87.25 142 VAL A C 1
ATOM 1125 O O . VAL A 1 142 ? 0.124 15.474 -1.872 1.00 87.25 142 VAL A O 1
ATOM 1128 N N . SER A 1 143 ? -0.007 14.014 -0.176 1.00 82.38 143 SER A N 1
ATOM 1129 C CA . SER A 1 143 ? 1.445 13.810 -0.067 1.00 82.38 143 SER A CA 1
ATOM 1130 C C . SER A 1 143 ? 2.047 13.199 -1.341 1.00 82.38 143 SER A C 1
ATOM 1132 O O . SER A 1 143 ? 3.107 13.632 -1.799 1.00 82.38 143 SER A O 1
ATOM 1134 N N . ILE A 1 144 ? 1.323 12.269 -1.975 1.00 81.88 144 ILE A N 1
ATOM 1135 C CA . ILE A 1 144 ? 1.715 11.641 -3.242 1.00 81.88 144 ILE A CA 1
ATOM 1136 C C . ILE A 1 144 ? 1.708 12.671 -4.375 1.00 81.88 144 ILE A C 1
ATOM 1138 O O . ILE A 1 144 ? 2.636 12.705 -5.184 1.00 81.88 144 ILE A O 1
ATOM 1142 N N . LEU A 1 145 ? 0.679 13.523 -4.434 1.00 79.62 145 LEU A N 1
ATOM 1143 C CA . LEU A 1 145 ? 0.526 14.526 -5.493 1.00 79.62 145 LEU A CA 1
ATOM 1144 C C . LEU A 1 145 ? 1.512 15.692 -5.363 1.00 79.62 145 LEU A C 1
ATOM 1146 O O . LEU A 1 145 ? 1.959 16.233 -6.370 1.00 79.62 145 LEU A O 1
ATOM 1150 N N . THR A 1 146 ? 1.868 16.080 -4.139 1.00 81.06 146 THR A N 1
ATOM 1151 C CA . THR A 1 146 ? 2.745 17.235 -3.886 1.00 81.06 146 THR A CA 1
ATOM 1152 C C . THR A 1 146 ? 4.237 16.918 -3.997 1.00 81.06 146 THR A C 1
ATOM 1154 O O . THR A 1 146 ? 5.050 17.829 -3.862 1.00 81.06 146 THR A O 1
ATOM 1157 N N . ASN A 1 147 ? 4.619 15.659 -4.264 1.00 60.81 147 ASN A N 1
ATOM 1158 C CA . ASN A 1 147 ? 6.017 15.203 -4.314 1.00 60.81 147 ASN A CA 1
ATOM 1159 C C . ASN A 1 147 ? 6.827 15.704 -3.099 1.00 60.81 147 ASN A C 1
ATOM 1161 O O . ASN A 1 147 ? 7.999 16.076 -3.209 1.00 60.81 147 ASN A O 1
ATOM 1165 N N . LYS A 1 148 ? 6.170 15.785 -1.932 1.00 56.97 148 LYS A N 1
ATOM 1166 C CA . LYS A 1 148 ? 6.783 16.251 -0.693 1.00 56.97 148 LYS A CA 1
ATOM 1167 C C . LYS A 1 148 ? 7.682 15.129 -0.189 1.00 56.97 148 LYS A C 1
ATOM 1169 O O . LYS A 1 148 ? 7.250 14.239 0.534 1.00 56.97 148 LYS A O 1
ATOM 1174 N N . ASN A 1 149 ? 8.928 15.147 -0.655 1.00 48.19 149 ASN A N 1
ATOM 1175 C CA . ASN A 1 149 ? 9.994 14.280 -0.178 1.00 48.19 149 ASN A CA 1
ATOM 1176 C C . ASN A 1 149 ? 10.079 14.409 1.359 1.00 48.19 149 ASN A C 1
ATOM 1178 O O . ASN A 1 149 ? 10.332 15.516 1.840 1.00 48.19 149 ASN A O 1
ATOM 1182 N N . PRO A 1 150 ? 9.879 13.328 2.136 1.00 50.91 150 PRO A N 1
ATOM 1183 C CA . PRO A 1 150 ? 9.906 13.384 3.599 1.00 50.91 150 PRO A CA 1
ATOM 1184 C C . PRO A 1 150 ? 11.292 13.710 4.192 1.00 50.91 150 PRO A C 1
ATOM 1186 O O . PRO A 1 150 ? 11.405 13.830 5.404 1.00 50.91 150 PRO A O 1
ATOM 1189 N N . ASN A 1 151 ? 12.332 13.895 3.368 1.00 45.91 151 ASN A N 1
ATOM 1190 C CA . ASN A 1 151 ? 13.694 14.233 3.804 1.00 45.91 151 ASN A CA 1
ATOM 1191 C C . ASN A 1 151 ? 14.059 15.726 3.679 1.00 45.91 151 ASN A C 1
ATOM 1193 O O . ASN A 1 151 ? 15.241 16.050 3.606 1.00 45.91 151 ASN A O 1
ATOM 1197 N N . ASN A 1 152 ? 13.087 16.639 3.611 1.00 43.47 152 ASN A N 1
ATOM 1198 C CA . ASN A 1 152 ? 13.361 18.077 3.715 1.00 43.47 152 ASN A CA 1
ATOM 1199 C C . ASN A 1 152 ? 12.551 18.686 4.869 1.00 43.47 152 ASN A C 1
ATOM 1201 O O . ASN A 1 152 ? 11.523 19.336 4.661 1.00 43.47 152 ASN A O 1
ATOM 1205 N N . GLN A 1 153 ? 13.008 18.384 6.084 1.00 39.75 153 GLN A N 1
ATOM 1206 C CA . GLN A 1 153 ? 12.864 19.213 7.278 1.00 39.75 153 GLN A CA 1
ATOM 1207 C C . GLN A 1 153 ? 14.264 19.513 7.798 1.00 39.75 153 GLN A C 1
ATOM 1209 O O . GLN A 1 153 ? 15.083 18.566 7.809 1.00 39.75 153 GLN A O 1
#

Nearest PDB structures (foldseek):
  8to0-assembly1_AG  TM=4.997E-01  e=8.380E+00  Mus musculus
  6ixv-assembly3_C  TM=3.540E-01  e=8.380E+00  Homo sapiens